Protein AF-A0A1I7FJM5-F1 (afdb_monomer)

Foldseek 3Di:
DDDPDDDLEDQDDDDPVFKDKDFDPVLQVLLVVVPFAFHDWDDDPNTIIGITGCVSCVVVVVCVVVVNRD

Mean predicted aligned error: 6.27 Å

pLDDT: mean 87.4, std 15.05, range [45.0, 97.44]

Solvent-accessible surface area (backbone atoms only — not comparable to full-atom values): 4430 Å² total; per-residue (Å²): 135,89,76,87,77,78,74,79,69,61,88,64,92,77,57,77,90,51,43,44,80,43,60,53,68,64,59,51,50,52,39,45,75,72,72,34,63,58,51,46,72,50,76,56,95,94,42,64,34,35,29,30,49,43,84,65,39,52,67,57,51,56,33,45,78,66,71,67,60,129

Nearest PDB structures (foldseek):
  3tvi-assembly3_F  TM=5.172E-01  e=8.049E-01  Clostridium acetobutylicum
  3tvi-assembly2_C  TM=5.138E-01  e=9.212E-01  Clostridium acetobutylicum
  3tvi-assembly4_H  TM=5.059E-01  e=1.128E+00  Clostridium acetobutylicum
  3tvi-assembly6_K  TM=5.136E-01  e=1.206E+00  Clostridium acetobutylicum
  2kvi-assembly1_A  TM=3.644E-01  e=1.808E+00  Saccharomyces cerevisiae

Sequence (70 aa):
MNELVKPAFQTKFYHSREVVRIVDRYEQFLFIKHGAYPIDMYVSDENLVMIFLKQDTKELYEMYRQYKLK

Structure (mmCIF, N/CA/C/O backbone):
data_AF-A0A1I7FJM5-F1
#
_entry.id   AF-A0A1I7FJM5-F1
#
loop_
_atom_site.group_PDB
_atom_site.id
_atom_site.type_symbol
_atom_site.label_atom_id
_atom_site.label_alt_id
_atom_site.label_comp_id
_atom_site.label_asym_id
_atom_site.label_entity_id
_atom_site.label_seq_id
_atom_site.pdbx_PDB_ins_code
_atom_site.Cartn_x
_atom_site.Cartn_y
_atom_site.Cartn_z
_atom_site.occupancy
_atom_site.B_iso_o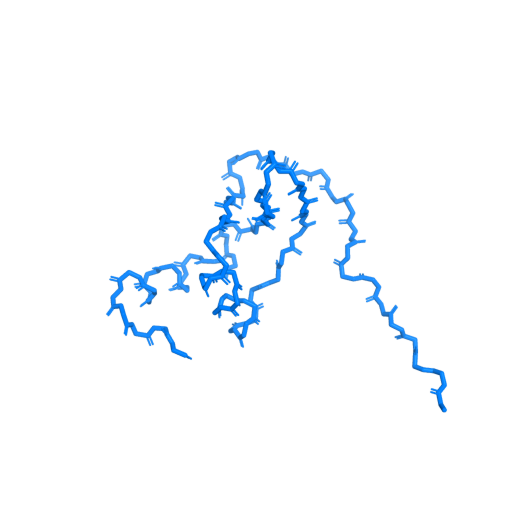r_equiv
_atom_site.auth_seq_id
_atom_site.auth_comp_id
_atom_site.auth_asym_id
_atom_site.auth_atom_id
_atom_site.pdbx_PDB_model_num
ATOM 1 N N . MET A 1 1 ? 19.596 -22.101 15.283 1.00 45.00 1 MET A N 1
ATOM 2 C CA . MET A 1 1 ? 18.309 -22.653 14.813 1.00 45.00 1 MET A CA 1
ATOM 3 C C . MET A 1 1 ? 18.104 -22.140 13.405 1.00 45.00 1 MET A C 1
ATOM 5 O O . MET A 1 1 ? 18.109 -20.930 13.240 1.00 45.00 1 MET A O 1
ATOM 9 N N . ASN A 1 2 ? 18.009 -23.021 12.408 1.00 49.16 2 ASN A N 1
ATOM 10 C CA . ASN A 1 2 ? 17.658 -22.602 11.051 1.00 49.16 2 ASN A CA 1
ATOM 11 C C . ASN A 1 2 ? 16.137 -22.649 10.941 1.00 49.16 2 ASN A C 1
ATOM 13 O O . ASN A 1 2 ? 15.550 -23.727 10.892 1.00 49.16 2 ASN A O 1
ATOM 17 N N . GLU A 1 3 ? 15.516 -21.478 10.996 1.00 67.31 3 GLU A N 1
ATOM 18 C CA . GLU A 1 3 ? 14.081 -21.322 10.811 1.00 67.31 3 GLU A CA 1
ATOM 19 C C . GLU A 1 3 ? 13.762 -21.414 9.314 1.00 67.31 3 GLU A C 1
ATOM 21 O O . GLU A 1 3 ? 14.409 -20.775 8.481 1.00 67.31 3 GLU A O 1
ATOM 26 N N . LEU A 1 4 ? 12.792 -22.254 8.954 1.00 53.47 4 LEU A N 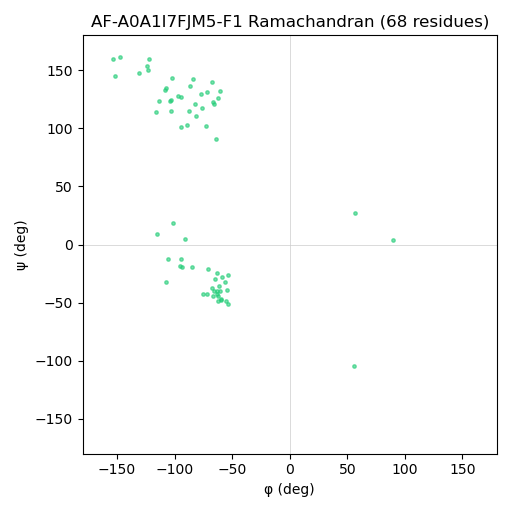1
ATOM 27 C CA . LEU A 1 4 ? 12.289 -22.328 7.587 1.00 53.47 4 LEU A CA 1
ATOM 28 C C . LEU A 1 4 ? 11.454 -21.072 7.312 1.00 53.47 4 LEU A C 1
ATOM 30 O O . LEU A 1 4 ? 10.303 -20.979 7.732 1.00 53.47 4 LEU A O 1
ATOM 34 N N . VAL A 1 5 ? 12.025 -20.107 6.592 1.00 59.91 5 VAL A N 1
ATOM 35 C CA . VAL A 1 5 ? 11.309 -18.905 6.150 1.00 59.91 5 VAL A CA 1
ATOM 36 C C . VAL A 1 5 ? 10.504 -19.247 4.898 1.00 59.91 5 VAL A C 1
ATOM 38 O O . VAL A 1 5 ? 11.063 -19.484 3.827 1.00 59.91 5 VAL A O 1
ATOM 41 N N . LYS A 1 6 ? 9.173 -19.274 5.012 1.00 51.03 6 LYS A N 1
ATOM 42 C CA . LYS A 1 6 ? 8.290 -19.360 3.844 1.00 51.03 6 LYS A CA 1
ATOM 43 C C . LYS A 1 6 ? 8.435 -18.058 3.041 1.00 51.03 6 LYS A C 1
ATOM 45 O O . LYS A 1 6 ? 8.185 -16.995 3.609 1.00 51.03 6 LYS A O 1
ATOM 50 N N . PRO A 1 7 ? 8.815 -18.097 1.751 1.00 51.22 7 PRO A N 1
ATOM 51 C CA . PRO A 1 7 ? 8.907 -16.879 0.961 1.00 51.22 7 PRO A CA 1
ATOM 52 C C . PRO A 1 7 ? 7.522 -16.230 0.867 1.00 51.22 7 PRO A C 1
ATOM 54 O O . PRO A 1 7 ? 6.550 -16.876 0.472 1.00 51.22 7 PRO A O 1
ATOM 57 N N . ALA A 1 8 ? 7.435 -14.952 1.246 1.00 54.66 8 ALA A N 1
ATOM 58 C CA . ALA A 1 8 ? 6.215 -14.150 1.123 1.00 54.66 8 ALA A CA 1
ATOM 59 C C . ALA A 1 8 ? 5.792 -13.971 -0.348 1.00 54.66 8 ALA A C 1
ATOM 61 O O . ALA A 1 8 ? 4.617 -13.788 -0.649 1.00 54.66 8 ALA A O 1
ATOM 62 N N . PHE A 1 9 ? 6.754 -14.078 -1.265 1.00 54.84 9 PHE A N 1
ATOM 63 C CA . PHE A 1 9 ? 6.566 -13.900 -2.695 1.00 54.84 9 PHE A CA 1
ATOM 64 C C . PHE A 1 9 ? 6.325 -15.239 -3.396 1.00 54.84 9 PHE A C 1
ATOM 66 O O . PHE A 1 9 ? 7.255 -15.986 -3.693 1.00 54.84 9 PHE A O 1
ATOM 73 N N . GLN A 1 10 ? 5.061 -15.525 -3.698 1.00 56.28 10 GLN A N 1
ATOM 74 C CA . GLN A 1 10 ? 4.702 -16.357 -4.843 1.00 56.28 10 GLN A CA 1
ATOM 75 C C . GLN A 1 10 ? 4.204 -15.406 -5.920 1.00 56.28 10 GLN A C 1
ATOM 77 O O . GLN A 1 10 ? 3.172 -14.768 -5.721 1.00 56.28 10 GLN A O 1
ATOM 82 N N . THR A 1 11 ? 4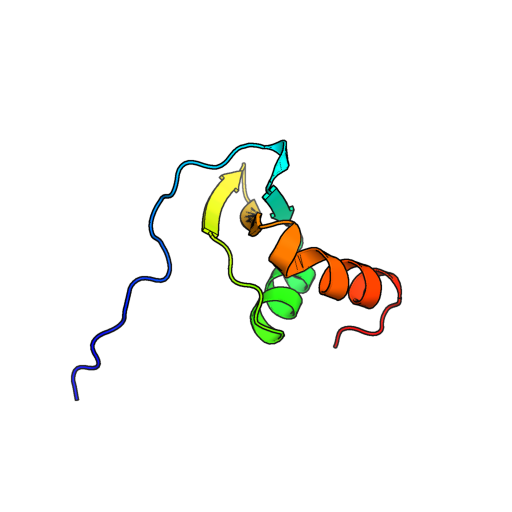.915 -15.307 -7.042 1.00 56.81 11 THR A N 1
ATOM 83 C CA . THR A 1 11 ? 4.482 -14.515 -8.195 1.00 56.81 11 THR A CA 1
ATOM 84 C C . THR A 1 11 ? 3.191 -15.129 -8.736 1.00 56.81 11 THR A C 1
ATOM 86 O O . THR A 1 11 ? 3.201 -16.075 -9.521 1.00 56.81 11 THR A O 1
ATOM 89 N N . LYS A 1 12 ? 2.051 -14.657 -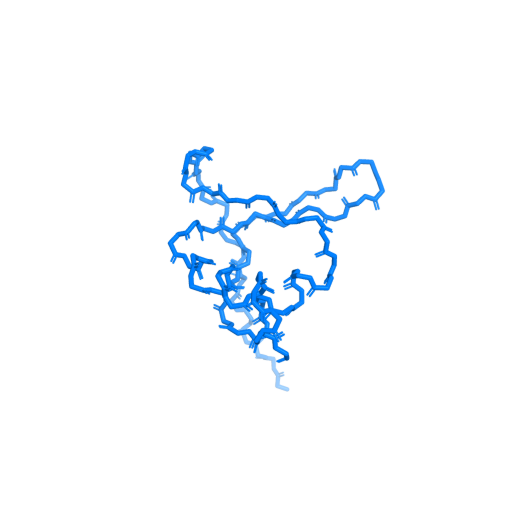8.236 1.00 66.12 12 LYS A N 1
ATOM 90 C CA . LYS A 1 12 ? 0.736 -14.989 -8.774 1.00 66.12 12 LYS A CA 1
ATOM 91 C C . LYS A 1 12 ? 0.445 -14.005 -9.891 1.00 66.12 12 LYS A C 1
ATOM 93 O O . LYS A 1 12 ? 0.669 -12.811 -9.727 1.00 66.12 12 LYS A O 1
ATOM 98 N N . PHE A 1 13 ? -0.083 -14.489 -11.009 1.00 80.44 13 PHE A N 1
ATOM 99 C CA . PHE A 1 13 ? -0.685 -13.592 -11.987 1.00 80.44 13 PHE A CA 1
ATOM 100 C C . PHE A 1 13 ? -1.844 -12.846 -11.319 1.00 80.44 13 PHE A C 1
ATOM 102 O O . PHE A 1 13 ? -2.670 -13.463 -10.646 1.00 80.44 13 PHE A O 1
ATOM 109 N N . TYR A 1 14 ? -1.890 -11.530 -11.494 1.00 84.94 14 TYR A N 1
ATOM 110 C CA . TYR A 1 14 ? -2.947 -10.675 -10.966 1.00 84.94 14 TYR A CA 1
ATOM 111 C C . TYR A 1 14 ? -3.476 -9.761 -12.065 1.00 84.94 14 TYR A C 1
ATOM 113 O O . TYR A 1 14 ? -2.735 -9.324 -12.950 1.00 84.94 14 TYR A O 1
ATOM 121 N N . HIS A 1 15 ? -4.766 -9.433 -12.004 1.00 90.00 15 HIS A N 1
ATOM 122 C CA . HIS A 1 15 ? -5.306 -8.384 -12.854 1.00 90.00 15 HIS A CA 1
ATOM 123 C C . HIS A 1 15 ? -5.076 -7.018 -12.213 1.00 90.00 15 HIS A C 1
ATOM 125 O O . HIS A 1 15 ? -5.280 -6.828 -11.016 1.00 90.00 15 HIS A O 1
ATOM 131 N N . SER A 1 16 ? -4.766 -6.011 -13.030 1.00 88.94 16 SER A N 1
ATOM 132 C CA . SER A 1 16 ? -4.630 -4.617 -12.574 1.00 88.94 16 SER A CA 1
ATOM 133 C C . SER A 1 16 ? -5.864 -4.102 -11.816 1.00 88.94 16 SER A C 1
ATOM 135 O O . SER A 1 16 ? -5.757 -3.234 -10.954 1.00 88.94 16 SER A O 1
ATOM 137 N N . ARG A 1 17 ? -7.051 -4.662 -12.089 1.00 93.56 17 ARG A N 1
ATOM 138 C CA . ARG A 1 17 ? -8.298 -4.329 -11.385 1.00 93.56 17 ARG A CA 1
ATOM 139 C C . ARG A 1 17 ? -8.360 -4.844 -9.943 1.00 93.56 17 ARG A C 1
ATOM 141 O O . ARG A 1 17 ? -9.148 -4.297 -9.178 1.00 93.56 17 ARG A O 1
ATOM 148 N N . GLU A 1 18 ? -7.571 -5.853 -9.584 1.00 93.38 18 GLU A N 1
ATOM 149 C CA . GLU A 1 18 ? -7.575 -6.532 -8.276 1.00 93.38 18 GLU A CA 1
ATOM 150 C C . GLU A 1 18 ? -6.537 -5.955 -7.314 1.00 93.38 18 GLU A C 1
ATOM 152 O O . GLU A 1 18 ? -6.595 -6.223 -6.116 1.00 93.38 18 GLU A O 1
ATOM 157 N N . VAL A 1 19 ? -5.613 -5.138 -7.824 1.00 95.25 19 VAL A N 1
ATOM 158 C CA . VAL A 1 19 ? -4.444 -4.677 -7.076 1.00 95.25 19 VAL A CA 1
ATOM 159 C C . VAL A 1 19 ? -4.353 -3.159 -6.983 1.00 95.25 19 VAL A C 1
ATOM 161 O O . VAL A 1 19 ? -4.935 -2.424 -7.785 1.00 95.25 19 VAL A O 1
ATOM 164 N N . VAL A 1 20 ? -3.599 -2.688 -5.997 1.00 96.38 20 VAL A N 1
ATOM 165 C CA . VAL A 1 20 ? -3.159 -1.297 -5.862 1.00 96.38 20 VAL A CA 1
ATOM 166 C C . VAL A 1 20 ? -1.643 -1.238 -5.794 1.00 96.38 20 VAL A C 1
ATOM 168 O O . VAL A 1 20 ? -0.991 -2.171 -5.331 1.00 96.38 20 VAL A O 1
ATOM 171 N N . ARG A 1 21 ? -1.097 -0.125 -6.282 1.00 95.31 21 ARG A N 1
ATOM 172 C CA . ARG A 1 21 ? 0.328 0.197 -6.228 1.00 95.31 21 ARG A CA 1
ATOM 173 C C . ARG A 1 21 ? 0.528 1.234 -5.141 1.00 95.31 21 ARG A C 1
ATOM 175 O O . ARG A 1 21 ? -0.079 2.298 -5.232 1.00 95.31 21 ARG A O 1
ATOM 182 N N . ILE A 1 22 ? 1.376 0.940 -4.167 1.00 96.38 22 ILE A N 1
ATOM 183 C CA . ILE A 1 22 ? 1.738 1.891 -3.119 1.00 96.38 22 ILE A CA 1
ATOM 184 C C . ILE A 1 22 ? 3.212 2.227 -3.291 1.00 96.38 22 ILE A C 1
ATOM 186 O O . ILE A 1 22 ? 4.056 1.330 -3.333 1.00 96.38 22 ILE A O 1
ATOM 190 N N . VAL A 1 23 ? 3.505 3.518 -3.432 1.00 96.69 23 VAL A N 1
ATOM 191 C CA . VAL A 1 23 ? 4.864 4.057 -3.633 1.00 96.69 23 VAL A CA 1
ATOM 192 C C . VAL A 1 23 ? 5.359 4.766 -2.375 1.00 96.69 23 VAL A C 1
ATOM 194 O O . VAL A 1 23 ? 6.550 4.744 -2.075 1.00 96.69 23 VAL A O 1
ATOM 197 N N . AS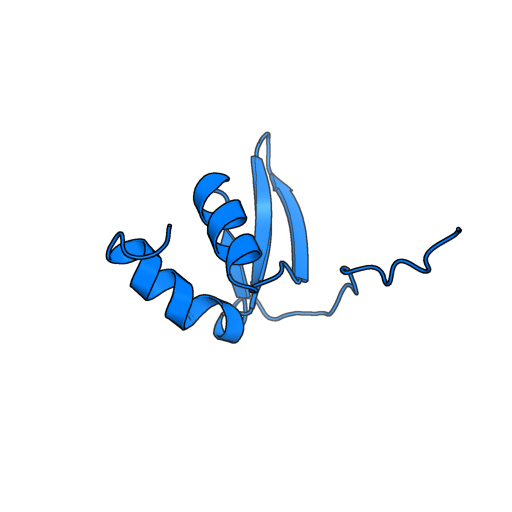P A 1 24 ? 4.445 5.379 -1.618 1.00 95.75 24 ASP A N 1
ATOM 198 C CA . ASP A 1 24 ? 4.791 6.052 -0.376 1.00 95.75 24 ASP A CA 1
ATOM 199 C C . ASP A 1 24 ? 5.286 5.040 0.667 1.00 95.75 24 ASP A C 1
ATOM 201 O O . ASP A 1 24 ? 4.583 4.101 1.047 1.00 95.75 24 ASP A O 1
ATOM 205 N N . ARG A 1 25 ? 6.524 5.232 1.131 1.00 95.25 25 ARG A N 1
ATOM 206 C CA . ARG A 1 25 ? 7.186 4.297 2.053 1.00 95.25 25 ARG A CA 1
ATOM 207 C C . ARG A 1 25 ? 6.495 4.226 3.412 1.00 95.25 25 ARG A C 1
ATOM 209 O O . ARG A 1 25 ? 6.559 3.191 4.072 1.00 95.25 25 ARG A O 1
ATOM 216 N N . TYR A 1 26 ? 5.862 5.314 3.846 1.00 95.75 26 TYR A N 1
ATOM 217 C CA . TYR A 1 26 ? 5.171 5.353 5.127 1.00 95.75 26 TYR A CA 1
ATOM 218 C C . TYR A 1 26 ? 3.840 4.594 5.058 1.00 95.75 26 TYR A C 1
ATOM 220 O O . TYR A 1 26 ? 3.554 3.783 5.939 1.00 95.75 26 TYR A O 1
ATOM 228 N N . GLU A 1 27 ? 3.081 4.762 3.975 1.00 96.69 27 GLU A N 1
ATOM 229 C CA . GLU A 1 27 ? 1.878 3.980 3.684 1.00 96.69 27 GLU A CA 1
ATOM 230 C C 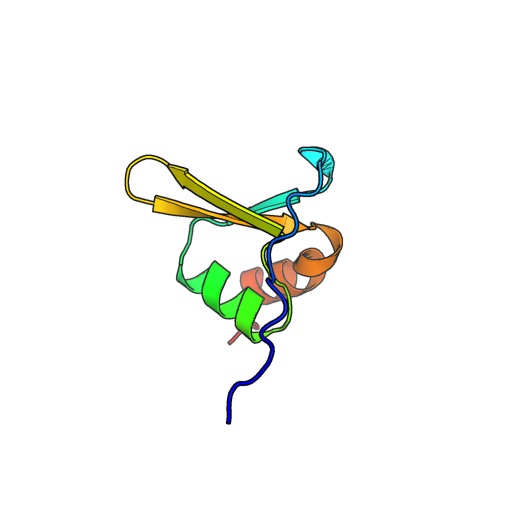. GLU A 1 27 ? 2.199 2.482 3.565 1.00 96.69 27 GLU A C 1
ATOM 232 O O . GLU A 1 27 ? 1.549 1.665 4.219 1.00 96.69 27 GLU A O 1
ATOM 237 N N . GLN A 1 28 ? 3.258 2.120 2.824 1.00 96.88 28 GLN A N 1
ATOM 238 C CA . GLN A 1 28 ? 3.751 0.736 2.736 1.00 96.88 28 GLN A CA 1
ATOM 239 C C . GLN A 1 28 ? 4.019 0.144 4.127 1.00 96.88 28 GLN A C 1
ATOM 241 O O . GLN A 1 28 ? 3.529 -0.939 4.452 1.00 96.88 28 GLN A O 1
ATOM 246 N N . PHE A 1 29 ? 4.775 0.865 4.962 1.00 96.81 29 PHE A N 1
ATOM 247 C CA . PHE A 1 29 ? 5.097 0.435 6.320 1.00 96.81 29 PHE A CA 1
ATOM 248 C C . PHE A 1 29 ? 3.839 0.238 7.172 1.00 96.81 29 PHE A C 1
ATOM 250 O O . PHE A 1 29 ? 3.695 -0.795 7.826 1.00 96.81 29 PHE A O 1
ATOM 257 N N . LEU A 1 30 ? 2.913 1.201 7.155 1.00 97.44 30 LEU A N 1
ATOM 258 C CA . LEU A 1 30 ? 1.683 1.118 7.937 1.00 97.44 30 LEU A CA 1
ATOM 259 C C . LEU A 1 30 ? 0.800 -0.051 7.499 1.00 97.44 30 LEU A C 1
ATOM 261 O O . LEU A 1 30 ? 0.233 -0.723 8.359 1.00 97.44 30 LEU A O 1
ATOM 265 N N . PHE A 1 31 ? 0.685 -0.318 6.200 1.00 97.31 31 PHE A N 1
ATOM 266 C CA . PHE A 1 31 ? -0.153 -1.409 5.702 1.00 97.31 31 PHE A CA 1
ATOM 267 C C . PHE A 1 31 ? 0.411 -2.768 6.121 1.00 97.31 31 PHE A C 1
ATOM 269 O O . PHE A 1 31 ? -0.324 -3.595 6.663 1.00 97.31 31 PHE A O 1
ATOM 276 N N . ILE A 1 32 ? 1.729 -2.945 5.993 1.00 96.69 32 ILE A N 1
ATOM 277 C CA . ILE A 1 32 ? 2.431 -4.155 6.444 1.00 96.69 32 ILE A CA 1
ATOM 278 C C . ILE A 1 32 ? 2.304 -4.329 7.959 1.00 96.69 32 ILE A C 1
ATOM 280 O O . ILE A 1 32 ? 1.993 -5.424 8.428 1.00 96.69 32 ILE A O 1
ATOM 284 N N . LYS A 1 33 ? 2.479 -3.251 8.735 1.00 96.00 33 LYS A N 1
ATOM 285 C CA . LYS A 1 33 ? 2.306 -3.259 10.197 1.00 96.00 33 LYS A CA 1
ATOM 286 C C . LYS A 1 33 ? 0.915 -3.753 10.615 1.00 96.00 33 LYS A C 1
ATOM 288 O O . LYS A 1 33 ? 0.790 -4.384 11.660 1.00 96.00 33 LYS A O 1
ATOM 293 N N . HIS A 1 34 ? -0.107 -3.487 9.804 1.00 96.38 34 HIS A N 1
ATOM 294 C CA . HIS A 1 34 ? -1.496 -3.874 10.064 1.00 96.38 34 HIS A CA 1
ATOM 295 C C . HIS A 1 34 ? -1.943 -5.120 9.281 1.00 96.38 34 HIS A C 1
ATOM 297 O O . HIS A 1 34 ? -3.137 -5.384 9.175 1.00 96.38 34 HIS A O 1
ATOM 303 N N . GLY A 1 35 ? -0.996 -5.917 8.774 1.00 93.44 35 GLY A N 1
ATOM 304 C CA . GLY A 1 35 ? -1.260 -7.261 8.255 1.00 93.44 35 GLY A CA 1
ATOM 305 C C . GLY A 1 35 ? -1.609 -7.349 6.768 1.00 93.44 35 GLY A C 1
ATOM 306 O O . GLY A 1 35 ? -1.861 -8.452 6.286 1.00 93.44 35 GLY A O 1
ATOM 307 N N . ALA A 1 36 ? -1.584 -6.241 6.022 1.00 96.12 36 ALA A N 1
ATOM 308 C CA . ALA A 1 36 ? -1.655 -6.288 4.565 1.00 96.12 36 ALA A CA 1
ATOM 309 C C . ALA A 1 36 ? -0.244 -6.445 3.988 1.00 96.12 36 ALA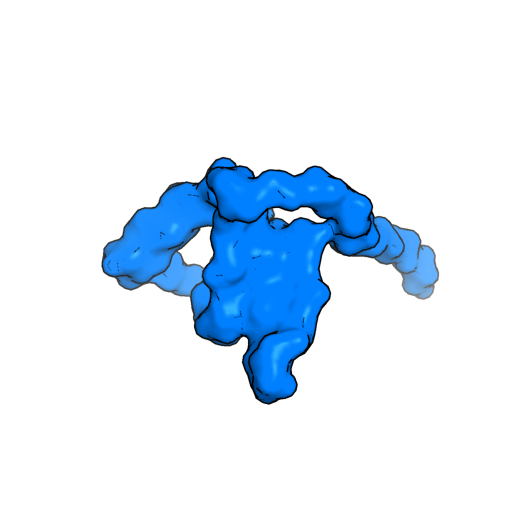 A C 1
ATOM 311 O O . ALA A 1 36 ? 0.593 -5.554 4.120 1.00 96.12 36 ALA A O 1
ATOM 312 N N . TYR A 1 37 ? 0.022 -7.574 3.332 1.00 94.62 37 TYR A N 1
ATOM 313 C CA . TYR A 1 37 ? 1.335 -7.875 2.760 1.00 94.62 37 TYR A CA 1
ATOM 314 C C . TYR A 1 37 ? 1.352 -7.653 1.245 1.00 94.62 37 TYR A C 1
ATOM 316 O O . TYR A 1 37 ? 0.361 -7.954 0.572 1.00 94.62 37 TYR A O 1
ATOM 324 N N . PRO A 1 38 ? 2.467 -7.149 0.686 1.00 94.38 38 PRO A N 1
ATOM 325 C CA . PRO A 1 38 ? 2.589 -7.019 -0.753 1.00 94.38 38 PRO A CA 1
ATOM 326 C C . PRO A 1 38 ? 2.645 -8.402 -1.408 1.00 94.38 38 PRO A C 1
ATOM 328 O O . PRO A 1 38 ? 3.296 -9.318 -0.906 1.00 94.38 38 PRO A O 1
ATOM 331 N N . ILE A 1 39 ? 1.972 -8.534 -2.548 1.00 93.00 39 ILE A N 1
ATOM 332 C CA . ILE A 1 39 ? 1.988 -9.742 -3.384 1.00 93.00 39 ILE A CA 1
ATOM 333 C C . ILE A 1 39 ? 3.047 -9.673 -4.486 1.00 93.00 39 ILE A C 1
ATOM 335 O O . ILE A 1 39 ? 3.398 -10.702 -5.059 1.00 93.00 39 ILE A O 1
ATOM 339 N N . ASP A 1 40 ? 3.512 -8.464 -4.806 1.00 91.44 40 ASP A N 1
ATOM 340 C CA . ASP A 1 40 ? 4.557 -8.212 -5.790 1.00 91.44 40 ASP A CA 1
ATOM 341 C C . ASP A 1 40 ? 5.299 -6.898 -5.469 1.00 91.44 40 ASP A C 1
ATOM 343 O O . ASP A 1 40 ? 4.785 -6.049 -4.732 1.00 91.44 40 ASP A O 1
ATOM 347 N N . MET A 1 41 ? 6.511 -6.720 -5.990 1.00 93.25 41 MET A N 1
ATOM 348 C CA . MET A 1 41 ? 7.279 -5.486 -5.866 1.00 93.25 41 MET A CA 1
ATOM 349 C C . MET A 1 41 ? 8.217 -5.302 -7.052 1.00 93.25 41 MET A C 1
ATOM 351 O O . MET A 1 41 ? 8.804 -6.256 -7.558 1.00 93.25 41 MET A O 1
ATOM 355 N N . TYR A 1 42 ? 8.403 -4.055 -7.460 1.00 92.06 42 TYR A N 1
ATOM 356 C CA . TYR A 1 42 ? 9.375 -3.694 -8.481 1.00 92.06 42 TYR A CA 1
ATOM 357 C C . TYR A 1 42 ? 9.939 -2.302 -8.208 1.00 92.06 42 TYR A C 1
ATOM 359 O O . TYR A 1 42 ? 9.363 -1.509 -7.460 1.00 92.06 42 TYR A O 1
ATOM 367 N N . VAL A 1 43 ? 11.083 -2.008 -8.817 1.00 93.69 43 VAL A N 1
ATOM 368 C CA . VAL A 1 43 ? 11.683 -0.674 -8.772 1.00 93.69 43 VAL A CA 1
ATOM 369 C C . VAL A 1 43 ? 11.232 0.095 -10.008 1.00 93.69 43 VAL A C 1
ATOM 371 O O . VAL A 1 43 ? 11.362 -0.400 -11.127 1.00 93.69 43 VAL A O 1
ATOM 374 N N . SER A 1 44 ? 10.680 1.289 -9.798 1.00 90.31 44 SER A N 1
ATOM 375 C CA . SER A 1 44 ? 10.370 2.253 -10.857 1.00 90.31 44 SER A CA 1
ATOM 376 C C . SER A 1 44 ? 11.220 3.489 -10.623 1.00 90.31 44 SER A C 1
ATOM 378 O O . SER A 1 44 ? 11.030 4.176 -9.618 1.00 90.31 44 SER A O 1
ATOM 380 N N . ASP A 1 45 ? 12.147 3.755 -11.538 1.00 87.88 45 ASP A N 1
ATOM 381 C CA . ASP A 1 45 ? 13.171 4.792 -11.397 1.00 87.88 45 ASP A CA 1
ATOM 382 C C . ASP A 1 45 ? 13.994 4.579 -10.110 1.00 87.88 45 ASP A C 1
ATOM 384 O O . ASP A 1 45 ? 14.791 3.646 -10.037 1.00 87.88 45 ASP A O 1
ATOM 388 N N . GLU A 1 46 ? 13.753 5.382 -9.071 1.00 90.50 46 GLU A N 1
ATOM 389 C CA . GLU A 1 46 ? 14.409 5.299 -7.756 1.00 90.50 46 GLU A CA 1
ATOM 390 C C . GLU A 1 46 ? 13.433 4.934 -6.620 1.00 90.50 46 GLU A C 1
ATOM 392 O O . GLU A 1 46 ? 13.780 4.984 -5.439 1.00 90.50 46 GLU A O 1
ATOM 397 N N . ASN A 1 47 ? 12.195 4.565 -6.960 1.00 92.88 47 ASN A N 1
ATOM 398 C CA . ASN A 1 47 ? 11.150 4.262 -5.989 1.00 92.88 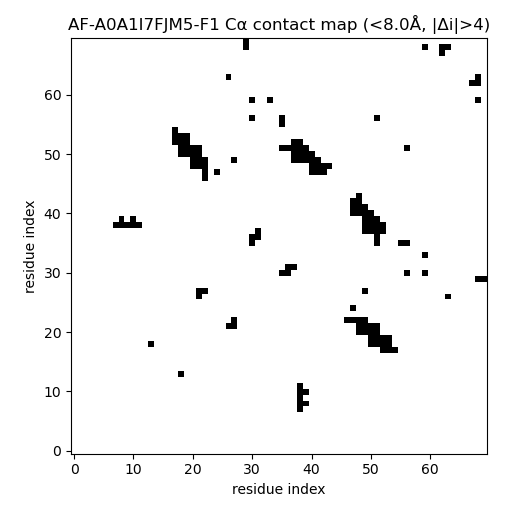47 ASN A CA 1
ATOM 399 C C . ASN A 1 47 ? 10.856 2.762 -5.924 1.00 92.88 47 ASN A C 1
ATOM 401 O O . ASN A 1 47 ? 10.656 2.098 -6.944 1.00 92.88 47 ASN A O 1
ATOM 405 N N . LEU A 1 48 ? 10.749 2.242 -4.700 1.00 95.19 48 LEU A N 1
ATOM 406 C CA . LEU A 1 48 ? 10.201 0.915 -4.451 1.00 95.19 48 LEU A CA 1
ATOM 407 C C . LEU A 1 48 ? 8.677 0.975 -4.574 1.00 95.19 48 LEU A C 1
ATOM 409 O O . LEU A 1 48 ? 8.017 1.663 -3.796 1.00 95.19 48 LEU A O 1
ATOM 413 N N . VAL A 1 49 ? 8.122 0.236 -5.530 1.00 95.75 49 VAL A N 1
ATOM 414 C CA . VAL A 1 49 ? 6.679 0.083 -5.705 1.00 95.75 49 VAL A CA 1
ATOM 415 C C . VAL A 1 49 ? 6.270 -1.275 -5.162 1.00 95.75 49 VAL A C 1
ATOM 417 O O . VAL A 1 49 ? 6.785 -2.304 -5.595 1.00 95.75 49 VAL A O 1
ATOM 420 N N . MET A 1 50 ? 5.318 -1.279 -4.235 1.00 95.88 50 MET A N 1
ATOM 421 C CA . MET A 1 50 ? 4.734 -2.499 -3.689 1.00 95.88 50 MET A CA 1
ATOM 422 C C . MET A 1 50 ? 3.301 -2.674 -4.196 1.00 95.88 50 MET A C 1
ATOM 424 O O . MET A 1 50 ? 2.504 -1.731 -4.189 1.00 95.88 50 MET A O 1
ATOM 428 N N . ILE A 1 51 ? 2.981 -3.884 -4.648 1.00 95.06 51 ILE A N 1
ATOM 429 C CA . ILE A 1 51 ? 1.658 -4.282 -5.128 1.00 95.06 51 ILE A CA 1
ATOM 430 C C . ILE A 1 51 ? 0.910 -4.982 -4.004 1.00 95.06 51 ILE A C 1
ATOM 432 O O . ILE A 1 51 ? 1.405 -5.966 -3.463 1.00 95.06 51 ILE A O 1
ATOM 436 N N . PHE A 1 52 ? -0.307 -4.540 -3.707 1.00 95.38 52 PHE A N 1
ATOM 437 C CA . PHE A 1 52 ? -1.181 -5.166 -2.713 1.00 95.38 52 PHE A CA 1
ATOM 438 C C . PHE A 1 52 ? -2.525 -5.543 -3.333 1.00 95.38 52 PHE A C 1
ATOM 440 O O . PHE A 1 52 ? -2.977 -4.901 -4.284 1.00 95.38 52 PHE A O 1
ATOM 447 N N . LEU A 1 53 ? -3.198 -6.552 -2.777 1.00 95.00 53 LEU A N 1
ATOM 448 C CA . LEU A 1 53 ? -4.575 -6.874 -3.146 1.00 95.00 53 LEU A CA 1
ATOM 449 C C . LEU A 1 53 ? -5.533 -5.812 -2.600 1.00 95.00 53 LEU A C 1
ATOM 451 O O . LEU A 1 53 ? -5.528 -5.518 -1.408 1.00 95.00 53 LEU A O 1
ATOM 455 N N . LYS A 1 54 ? -6.426 -5.297 -3.452 1.00 95.75 54 LYS A N 1
ATOM 456 C CA . LYS A 1 54 ? -7.444 -4.304 -3.063 1.00 95.75 54 LYS A CA 1
ATOM 457 C C . LYS A 1 54 ? -8.294 -4.758 -1.886 1.00 95.75 54 LYS A C 1
ATOM 459 O O . LYS A 1 54 ? -8.656 -3.941 -1.046 1.00 95.75 54 LYS A O 1
ATOM 464 N N . GLN A 1 55 ? -8.648 -6.041 -1.865 1.00 94.94 55 GLN A N 1
ATOM 465 C CA . GLN A 1 55 ? -9.453 -6.628 -0.795 1.00 94.94 55 GLN A CA 1
ATOM 466 C C . GLN A 1 55 ? -8.759 -6.532 0.569 1.00 94.94 55 GLN A C 1
ATOM 468 O O . GLN A 1 55 ? -9.430 -6.254 1.556 1.00 94.94 55 GLN A O 1
ATOM 473 N N . ASP A 1 56 ? -7.433 -6.663 0.604 1.00 94.88 56 ASP A N 1
ATOM 474 C CA . ASP A 1 56 ? -6.656 -6.690 1.843 1.00 94.88 56 ASP A CA 1
ATOM 475 C C . ASP A 1 56 ? -6.318 -5.266 2.319 1.00 94.88 56 ASP A C 1
ATOM 477 O O . ASP A 1 56 ? -6.015 -5.044 3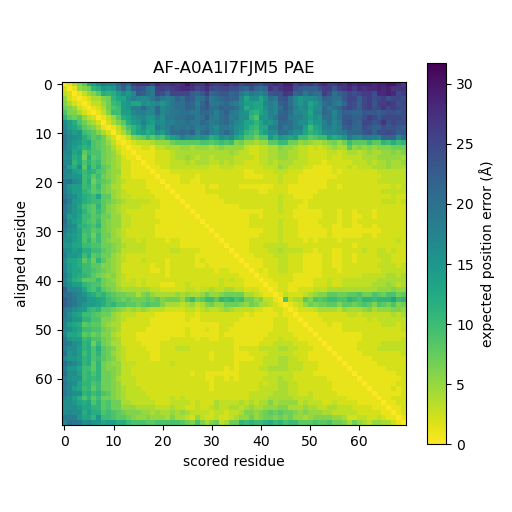.487 1.00 94.88 56 ASP A O 1
ATOM 481 N N . THR A 1 57 ? -6.397 -4.272 1.426 1.00 96.50 57 THR A N 1
ATOM 482 C CA . THR A 1 57 ? -6.041 -2.878 1.728 1.00 96.50 57 THR A CA 1
ATOM 483 C C . THR A 1 57 ? -7.226 -1.937 1.892 1.00 96.50 57 THR A C 1
ATOM 485 O O . THR A 1 57 ? -7.033 -0.805 2.328 1.00 96.50 57 THR A O 1
ATOM 488 N N . LYS A 1 58 ? -8.445 -2.343 1.517 1.00 95.94 58 LYS A N 1
ATOM 489 C CA . LYS A 1 58 ? -9.610 -1.443 1.453 1.00 95.94 58 LYS A CA 1
ATOM 490 C C . LYS A 1 58 ? -9.879 -0.728 2.779 1.00 95.94 58 LYS A C 1
ATOM 492 O O . LYS A 1 58 ? -10.060 0.486 2.791 1.00 95.94 58 LYS A O 1
ATOM 497 N N . GLU A 1 59 ? -9.895 -1.468 3.882 1.00 96.31 59 GLU A N 1
ATOM 498 C CA . GLU A 1 59 ? -10.167 -0.904 5.210 1.00 96.31 59 GLU A CA 1
ATOM 499 C C . GLU A 1 59 ? -8.999 -0.049 5.711 1.00 96.31 59 GLU A C 1
ATOM 501 O O . GLU A 1 59 ? -9.207 1.064 6.197 1.00 96.31 59 GLU A O 1
ATOM 506 N N . LEU A 1 60 ? -7.764 -0.523 5.516 1.00 96.75 60 LEU A N 1
ATOM 507 C CA . LEU A 1 60 ? -6.553 0.207 5.896 1.00 96.75 60 LEU A CA 1
ATOM 508 C C . LEU A 1 60 ? -6.449 1.546 5.167 1.00 96.75 60 LEU A C 1
ATOM 510 O O . LEU A 1 60 ? -6.108 2.549 5.786 1.00 96.75 60 LEU A O 1
ATOM 514 N N . TYR A 1 61 ? -6.809 1.581 3.885 1.00 95.81 61 TYR A N 1
ATOM 515 C CA . TYR A 1 61 ? -6.823 2.798 3.085 1.00 95.81 61 TYR A CA 1
ATOM 516 C C . TYR A 1 61 ? -7.818 3.837 3.618 1.00 95.81 61 TYR A C 1
ATOM 518 O O . TYR A 1 61 ? -7.482 5.017 3.728 1.00 95.81 61 TYR A O 1
ATOM 526 N N . GLU A 1 62 ? -9.020 3.419 4.022 1.00 96.12 62 GLU A N 1
ATOM 527 C CA . GLU A 1 62 ? -9.989 4.334 4.634 1.00 96.12 62 GLU A CA 1
ATOM 528 C C . GLU A 1 62 ? -9.501 4.864 5.990 1.00 96.12 62 GLU A C 1
ATOM 530 O O . GLU A 1 62 ? -9.632 6.057 6.274 1.00 96.12 62 GLU A O 1
ATOM 535 N N . MET A 1 63 ? -8.868 4.023 6.814 1.00 96.06 63 MET A N 1
ATOM 536 C CA . MET A 1 63 ? -8.265 4.475 8.074 1.00 96.06 63 MET A CA 1
ATOM 537 C C . MET A 1 63 ? -7.066 5.402 7.847 1.00 96.06 63 MET A C 1
ATOM 539 O O . MET A 1 63 ? -6.901 6.379 8.583 1.00 96.06 63 MET A O 1
ATOM 543 N N . TYR A 1 64 ? -6.251 5.130 6.827 1.00 95.25 64 TYR A N 1
ATOM 544 C CA . TYR A 1 64 ? -5.107 5.950 6.437 1.00 95.25 64 TYR A CA 1
ATOM 545 C C . TYR A 1 64 ? -5.554 7.350 6.012 1.00 95.25 64 TYR A C 1
ATOM 547 O O . TYR A 1 64 ? -5.084 8.343 6.564 1.00 95.25 64 TYR A O 1
ATOM 555 N N . ARG A 1 65 ? -6.565 7.437 5.137 1.00 94.50 65 ARG A N 1
ATOM 556 C CA . ARG A 1 65 ? -7.172 8.708 4.710 1.00 94.50 65 ARG A CA 1
ATOM 557 C C . ARG A 1 65 ? -7.762 9.528 5.855 1.00 94.50 65 ARG A C 1
ATOM 559 O O . ARG A 1 65 ? -7.854 10.747 5.751 1.00 94.50 65 ARG A O 1
ATOM 566 N N . GLN A 1 66 ? -8.190 8.868 6.927 1.00 95.88 66 GLN A N 1
ATOM 567 C CA . GLN A 1 66 ? -8.744 9.511 8.118 1.00 95.88 66 GLN A CA 1
ATOM 568 C C . GLN A 1 66 ? -7.681 9.820 9.186 1.00 95.88 66 GLN A C 1
ATOM 570 O O . GLN A 1 66 ? -8.044 10.256 10.277 1.00 95.88 66 GLN A O 1
ATOM 575 N N . TYR A 1 67 ? -6.391 9.579 8.911 1.00 92.06 67 TYR A N 1
ATOM 576 C CA . TYR A 1 67 ? -5.281 9.712 9.868 1.00 92.06 67 TYR A CA 1
ATOM 577 C C . TYR A 1 67 ? -5.452 8.859 11.142 1.00 92.06 67 TYR A C 1
ATOM 579 O O . TYR A 1 67 ? -4.951 9.193 12.222 1.00 92.06 67 TYR A O 1
ATOM 587 N N . LYS A 1 68 ? -6.183 7.744 11.020 1.00 91.75 68 LYS A N 1
ATOM 588 C CA . LYS A 1 68 ? -6.466 6.790 12.105 1.00 91.75 68 LYS A CA 1
ATOM 589 C C . LYS A 1 68 ? -5.496 5.609 12.131 1.00 91.75 68 LYS A C 1
ATOM 591 O O . LYS A 1 68 ? -5.387 4.954 13.161 1.00 91.75 68 LYS A O 1
ATOM 596 N N . LEU A 1 69 ? -4.795 5.352 11.028 1.00 90.69 69 LEU A N 1
ATOM 597 C CA . LEU A 1 69 ? -3.768 4.314 10.920 1.00 90.69 69 LEU A CA 1
ATOM 598 C C . LEU A 1 69 ? -2.431 4.851 11.474 1.00 90.69 69 LEU A C 1
ATOM 600 O O . LEU A 1 69 ? -1.955 5.875 10.985 1.00 90.69 69 LEU A O 1
ATOM 604 N N . LYS A 1 70 ? -1.854 4.213 12.506 1.00 85.00 70 LYS A N 1
ATOM 605 C CA . LYS A 1 70 ? -0.643 4.682 13.219 1.00 85.00 70 LYS A CA 1
ATOM 606 C C . LYS A 1 70 ? 0.296 3.543 13.593 1.00 85.00 70 LYS A C 1
ATOM 608 O O . LYS A 1 70 ? -0.187 2.446 13.938 1.00 85.00 70 LYS A O 1
#

Radius of gyration: 13.21 Å; Cα contacts (8 Å, |Δi|>4): 76; chains: 1; bounding box: 28×32×28 Å

Secondary structure (DSSP, 8-state):
-------S-------TTTEEEE--HHHHHHHHHTT---SEEEEETTEEEEEEEHHHHHHHHHHHHTT---